Protein AF-A0A958G705-F1 (afdb_monomer_lite)

pLDDT: mean 79.95, std 15.21, range [43.25, 97.56]

Secondary structure (DSSP, 8-state):
-------TT------------SSHHHHHHHHHHHHHHHHHHTTS----PPTT---------SS-EEPPPBS-SS-S-EEEEEEESSSEEEEEEEE-TTS-EEEEEEEEEE-SEEEEEEE---

Sequence (122 aa):
MPPVEIISQGTVRFGFALIAGTSLEELVANARLAQQIWVEFGNEIVVYPVEGFETPAAVLPEAFALAQNYPNPFNPSTTIHYALKERTRATIVIYNLLGQRVRTLVNAVEGPGYREVIWDGR

Structure (mmCIF, N/CA/C/O backbone):
data_AF-A0A958G705-F1
#
_entry.id   AF-A0A958G705-F1
#
loop_
_atom_site.group_PDB
_atom_site.id
_atom_site.type_symbol
_atom_site.label_atom_id
_atom_site.label_alt_id
_atom_site.label_comp_id
_atom_site.label_asym_id
_atom_site.label_entity_id
_atom_site.label_seq_id
_atom_site.pdbx_PDB_ins_code
_atom_site.Cartn_x
_atom_site.Cartn_y
_atom_site.Cartn_z
_atom_site.occupancy
_atom_site.B_iso_or_equiv
_atom_site.auth_seq_id
_atom_site.auth_comp_id
_atom_site.auth_asym_id
_atom_site.auth_atom_id
_atom_site.pdbx_PDB_model_num
ATOM 1 N N . MET A 1 1 ? 6.903 -4.743 33.645 1.00 46.84 1 MET A N 1
ATOM 2 C CA . MET A 1 1 ? 6.912 -5.775 32.587 1.00 46.84 1 MET A CA 1
ATOM 3 C C . MET A 1 1 ? 8.213 -6.548 32.699 1.00 46.84 1 MET A C 1
ATOM 5 O O . MET A 1 1 ? 9.226 -5.900 32.948 1.00 46.84 1 MET A O 1
ATOM 9 N N . PRO A 1 2 ? 8.198 -7.885 32.592 1.00 49.59 2 PRO A N 1
ATOM 10 C CA . PRO A 1 2 ? 9.433 -8.655 32.488 1.00 49.59 2 PRO A CA 1
ATOM 11 C C . PRO A 1 2 ? 10.179 -8.289 31.189 1.00 49.59 2 PRO A C 1
ATOM 13 O O . PRO A 1 2 ? 9.534 -7.849 30.232 1.00 49.59 2 PRO A O 1
ATOM 16 N N . PRO A 1 3 ? 11.516 -8.420 31.149 1.00 58.91 3 PRO A N 1
ATOM 17 C CA . PRO A 1 3 ? 12.293 -8.162 29.942 1.00 58.91 3 PRO A CA 1
ATOM 18 C C . PRO A 1 3 ? 11.856 -9.091 28.802 1.00 58.91 3 PRO A C 1
ATOM 20 O O . PRO A 1 3 ? 11.600 -10.274 29.011 1.00 58.91 3 PRO A O 1
ATOM 23 N N . VAL A 1 4 ? 11.748 -8.529 27.597 1.00 65.25 4 VAL A N 1
ATOM 24 C CA . VAL A 1 4 ? 11.405 -9.276 26.382 1.00 65.25 4 VAL A CA 1
ATOM 25 C C . VAL A 1 4 ? 12.673 -9.948 25.861 1.00 65.25 4 VAL A C 1
ATOM 27 O O . VAL A 1 4 ? 13.607 -9.262 25.450 1.00 65.25 4 VAL A O 1
ATOM 30 N N . GLU A 1 5 ? 12.715 -11.279 25.870 1.00 64.12 5 GLU A N 1
ATOM 31 C CA . GLU A 1 5 ? 13.788 -12.040 25.224 1.00 64.12 5 GLU A CA 1
ATOM 32 C C . GLU A 1 5 ? 13.528 -12.144 23.716 1.00 64.12 5 GLU A C 1
ATOM 34 O O . GLU A 1 5 ? 12.494 -12.652 23.281 1.00 64.12 5 GLU A O 1
ATOM 39 N N . ILE A 1 6 ? 14.478 -11.667 22.906 1.00 64.94 6 ILE A N 1
ATOM 40 C CA . ILE A 1 6 ? 14.453 -11.828 21.448 1.00 64.94 6 ILE A CA 1
ATOM 41 C C . ILE A 1 6 ? 15.451 -12.925 21.081 1.00 64.94 6 ILE A C 1
ATOM 43 O O . ILE A 1 6 ? 16.662 -12.730 21.168 1.00 64.94 6 ILE A O 1
ATOM 47 N N . ILE A 1 7 ? 14.944 -14.087 20.670 1.00 73.50 7 ILE A N 1
ATOM 48 C CA . ILE A 1 7 ? 15.775 -15.177 20.144 1.00 73.50 7 ILE A CA 1
ATOM 49 C C . ILE A 1 7 ? 16.382 -14.791 18.785 1.00 73.50 7 ILE A C 1
ATOM 51 O O . ILE A 1 7 ? 15.794 -14.014 18.031 1.00 73.50 7 ILE A O 1
ATOM 55 N N . SER A 1 8 ? 17.553 -15.340 18.449 1.00 56.62 8 SER A N 1
ATOM 56 C CA . SER A 1 8 ? 18.191 -15.127 17.138 1.00 56.62 8 SER A CA 1
ATOM 57 C C . SER A 1 8 ? 17.222 -15.483 16.002 1.00 56.62 8 SER A C 1
ATOM 59 O O . SER A 1 8 ? 16.614 -16.550 16.037 1.00 56.62 8 SER A O 1
ATOM 61 N N . GLN A 1 9 ? 17.081 -14.588 15.014 1.00 71.69 9 GLN A N 1
ATOM 62 C CA . GLN A 1 9 ? 16.100 -14.650 13.910 1.00 71.69 9 GLN A CA 1
ATOM 63 C C . GLN A 1 9 ? 14.623 -14.415 14.306 1.00 71.69 9 GLN A C 1
ATOM 65 O O . GLN A 1 9 ? 13.731 -14.539 13.467 1.00 71.69 9 GLN A O 1
ATOM 70 N N . GLY A 1 10 ? 14.337 -14.038 15.556 1.00 63.47 10 GLY A N 1
ATOM 71 C CA . GLY A 1 10 ? 13.006 -13.619 15.994 1.00 63.47 10 GLY A CA 1
ATOM 72 C C . GLY A 1 10 ? 12.663 -12.193 15.553 1.00 63.47 10 GLY A C 1
ATOM 73 O O . GLY A 1 10 ? 13.526 -11.321 15.492 1.00 63.47 10 GLY A O 1
ATOM 74 N N . THR A 1 11 ? 11.385 -11.933 15.271 1.00 66.44 11 THR A N 1
ATOM 75 C CA . THR A 1 11 ? 10.865 -10.574 15.045 1.00 66.44 11 THR A CA 1
ATOM 76 C C . THR A 1 11 ? 9.897 -10.218 16.164 1.00 66.44 11 THR A C 1
ATOM 78 O O . THR A 1 11 ? 8.917 -10.929 16.373 1.00 66.44 11 THR A O 1
ATOM 81 N N . VAL A 1 12 ? 10.137 -9.101 16.852 1.00 71.25 12 VAL A N 1
ATOM 82 C CA . VAL A 1 12 ? 9.167 -8.503 17.780 1.00 71.25 12 VAL A CA 1
ATOM 83 C C . VAL A 1 12 ? 8.541 -7.291 17.106 1.00 71.25 12 VAL A C 1
ATOM 85 O O . VAL A 1 12 ? 9.247 -6.465 16.530 1.00 71.25 12 VAL A O 1
ATOM 88 N N . ARG A 1 13 ? 7.211 -7.193 17.159 1.00 65.69 13 ARG A N 1
ATOM 89 C CA . ARG A 1 13 ? 6.461 -6.047 16.638 1.00 65.69 13 ARG A CA 1
ATOM 90 C C . ARG A 1 13 ? 5.925 -5.229 17.799 1.00 65.69 13 ARG A C 1
ATOM 92 O O . ARG A 1 13 ? 5.319 -5.783 18.713 1.00 65.69 13 ARG A O 1
ATOM 99 N N . PHE A 1 14 ? 6.130 -3.922 17.729 1.00 68.62 14 PHE A N 1
ATOM 100 C CA . PHE A 1 14 ? 5.583 -2.968 18.681 1.00 68.62 14 PHE A CA 1
ATOM 101 C C . PHE A 1 14 ? 4.594 -2.067 17.947 1.00 68.62 14 PHE A C 1
ATOM 103 O O . PHE A 1 14 ? 4.917 -1.544 16.882 1.00 68.62 14 PHE A O 1
ATOM 110 N N . GLY A 1 15 ? 3.404 -1.903 18.520 1.00 67.25 15 GLY A N 1
ATOM 111 C CA . GLY A 1 15 ? 2.435 -0.894 18.107 1.00 67.25 15 GLY A CA 1
ATOM 112 C C . GLY A 1 15 ? 2.468 0.271 19.090 1.00 67.25 15 GLY A C 1
ATOM 113 O O . GLY A 1 15 ? 2.550 0.058 20.300 1.00 67.25 15 GLY A O 1
ATOM 114 N N . PHE A 1 16 ? 2.411 1.496 18.580 1.00 71.06 16 PHE A N 1
ATOM 115 C CA . PHE A 1 16 ? 2.210 2.697 19.385 1.00 71.06 16 PHE A CA 1
ATOM 116 C C . PHE A 1 16 ? 0.887 3.341 18.980 1.00 71.06 16 PHE A C 1
ATOM 118 O O . PHE A 1 16 ? 0.578 3.445 17.796 1.00 71.06 16 PHE A O 1
ATOM 125 N N . ALA A 1 17 ? 0.107 3.764 19.970 1.00 73.25 17 ALA A N 1
ATOM 126 C CA . ALA A 1 17 ? -1.144 4.476 19.762 1.00 73.25 17 ALA A CA 1
ATOM 127 C C . ALA A 1 17 ? -1.081 5.820 20.487 1.00 73.25 17 ALA A C 1
ATOM 129 O O . ALA A 1 17 ? -0.707 5.881 21.660 1.00 73.25 17 ALA A O 1
ATOM 130 N N . LEU A 1 18 ? -1.449 6.891 19.786 1.00 77.06 18 LEU A N 1
ATOM 131 C CA . LEU A 1 18 ? -1.742 8.175 20.408 1.00 77.06 18 LEU A CA 1
ATOM 132 C C . LEU A 1 18 ? -3.219 8.171 20.782 1.00 77.06 18 LEU A C 1
ATOM 134 O O . LEU A 1 18 ? -4.079 8.009 19.921 1.00 77.06 18 LEU A O 1
ATOM 138 N N . ILE A 1 19 ? -3.495 8.304 22.074 1.00 81.88 19 ILE A N 1
ATOM 139 C CA . ILE A 1 19 ? -4.845 8.239 22.624 1.00 81.88 19 ILE A CA 1
ATOM 140 C C . ILE A 1 19 ? -5.176 9.609 23.205 1.00 81.88 19 ILE A C 1
ATOM 142 O O . ILE A 1 19 ? -4.395 10.158 23.982 1.00 81.88 19 ILE A O 1
ATOM 146 N N . ALA A 1 20 ? -6.326 10.154 22.825 1.00 80.31 20 ALA A N 1
ATOM 147 C CA . ALA A 1 20 ? -6.862 11.395 23.367 1.00 80.31 20 ALA A CA 1
ATOM 148 C C . ALA A 1 20 ? -8.140 11.108 24.162 1.00 80.31 20 ALA A C 1
ATOM 150 O O . ALA A 1 20 ? -8.780 10.078 23.957 1.00 80.31 20 ALA A O 1
ATOM 151 N N . GLY A 1 21 ? -8.491 12.000 25.082 1.00 83.81 21 GLY A N 1
ATOM 152 C CA . GLY A 1 21 ? -9.720 11.913 25.861 1.00 83.81 21 GLY A CA 1
ATOM 153 C C . GLY A 1 21 ? -9.783 13.000 26.926 1.00 83.81 21 GLY A C 1
ATOM 154 O O . GLY A 1 21 ? -8.756 13.537 27.345 1.00 83.81 21 GLY A O 1
ATOM 155 N N . THR A 1 22 ? -10.993 13.334 27.351 1.00 88.19 22 THR A N 1
ATOM 156 C CA . THR A 1 22 ? -11.282 14.369 28.355 1.00 88.19 22 THR A CA 1
ATOM 157 C C . THR A 1 22 ? -11.542 13.789 29.747 1.00 88.19 22 THR A C 1
ATOM 159 O O . THR A 1 22 ? -11.507 14.515 30.740 1.00 88.19 22 THR A O 1
ATOM 162 N N . SER A 1 23 ? -11.746 12.471 29.840 1.00 88.19 23 SER A N 1
ATOM 163 C CA . SER A 1 23 ? -11.922 11.733 31.093 1.00 88.19 23 SER A CA 1
ATOM 164 C C . SER A 1 23 ? -11.096 10.442 31.123 1.00 88.19 23 SER A C 1
ATOM 166 O O . SER A 1 23 ? -10.684 9.916 30.089 1.00 88.19 23 SER A O 1
ATOM 168 N N . LEU A 1 24 ? -10.861 9.901 32.322 1.00 85.94 24 LEU A N 1
ATOM 169 C CA . LEU A 1 24 ? -10.153 8.625 32.485 1.00 85.94 24 LEU A CA 1
ATOM 170 C C . LEU A 1 24 ? -10.901 7.464 31.816 1.00 85.94 24 LEU A C 1
ATOM 172 O O . LEU A 1 24 ? -10.275 6.592 31.222 1.00 85.94 24 LEU A O 1
ATOM 176 N N . GLU A 1 25 ? -12.229 7.454 31.914 1.00 88.25 25 GLU A N 1
ATOM 177 C CA . GLU A 1 25 ? -13.075 6.431 31.298 1.00 88.25 25 GLU A CA 1
ATOM 178 C C . GLU A 1 25 ? -12.916 6.425 29.774 1.00 88.25 25 GLU A C 1
ATOM 180 O O . GLU A 1 25 ? -12.682 5.374 29.177 1.00 88.25 25 GLU A O 1
ATOM 185 N N . GLU A 1 26 ? -12.928 7.611 29.168 1.00 82.00 26 GLU A N 1
ATOM 186 C CA . GLU A 1 26 ? -12.722 7.811 27.734 1.00 82.00 26 GLU A CA 1
ATOM 187 C C . GLU A 1 26 ? -11.313 7.386 27.295 1.00 82.00 26 GLU A C 1
ATOM 189 O O . GLU A 1 26 ? -11.159 6.636 26.332 1.00 82.00 26 GLU A O 1
ATOM 194 N N . LEU A 1 27 ? -10.274 7.773 28.045 1.00 86.50 27 LEU A N 1
ATOM 195 C CA . LEU A 1 27 ? -8.898 7.349 27.768 1.00 86.50 27 LEU A CA 1
ATOM 196 C C . LEU A 1 27 ? -8.748 5.821 27.821 1.00 86.50 27 LEU A C 1
ATOM 198 O O . LEU A 1 27 ? -8.070 5.236 26.977 1.00 86.50 27 LEU A O 1
ATOM 202 N N . VAL A 1 28 ? -9.393 5.159 28.786 1.00 87.94 28 VAL A N 1
ATOM 203 C CA . VAL A 1 28 ? -9.370 3.693 28.909 1.00 87.94 28 VAL A CA 1
ATOM 204 C C . VAL A 1 28 ? -10.139 3.024 27.767 1.00 87.94 28 VAL A C 1
ATOM 206 O O . VAL A 1 28 ? -9.675 2.010 27.241 1.00 87.94 28 VAL A O 1
ATOM 209 N N . ALA A 1 29 ? -11.286 3.571 27.361 1.00 82.81 29 ALA A N 1
ATOM 210 C CA . ALA A 1 29 ? -12.052 3.068 26.223 1.00 82.81 29 ALA A CA 1
ATOM 211 C C . ALA A 1 29 ? -11.249 3.181 24.917 1.00 82.81 29 ALA A C 1
ATOM 213 O O . ALA A 1 29 ? -11.084 2.186 24.207 1.00 82.81 29 ALA A O 1
ATOM 214 N N . ASN A 1 30 ? -10.649 4.346 24.663 1.00 82.81 30 ASN A N 1
ATOM 215 C CA . ASN A 1 30 ? -9.835 4.597 23.476 1.00 82.81 30 ASN A CA 1
ATOM 216 C C . ASN A 1 30 ? -8.560 3.734 23.458 1.00 82.81 30 ASN A C 1
ATOM 218 O O . ASN A 1 30 ? -8.160 3.244 22.403 1.00 82.81 30 ASN A O 1
ATOM 222 N N . ALA A 1 31 ? -7.960 3.456 24.622 1.00 85.06 31 ALA A N 1
ATOM 223 C CA . ALA A 1 31 ? -6.835 2.525 24.733 1.00 85.06 31 ALA A CA 1
ATOM 224 C C . ALA A 1 31 ? -7.210 1.080 24.365 1.00 85.06 31 ALA A C 1
ATOM 226 O O . ALA A 1 31 ? -6.459 0.402 23.662 1.00 85.06 31 ALA A O 1
ATOM 227 N N . ARG A 1 32 ? -8.375 0.598 24.820 1.00 85.38 32 ARG A N 1
ATOM 228 C CA . ARG A 1 32 ? -8.877 -0.745 24.475 1.00 85.38 32 ARG A CA 1
ATOM 229 C C . ARG A 1 32 ? -9.205 -0.854 22.994 1.00 85.38 32 ARG A C 1
ATOM 231 O O . ARG A 1 32 ? -8.872 -1.863 22.377 1.00 85.38 32 ARG A O 1
ATOM 238 N N . LEU A 1 33 ? -9.812 0.188 22.434 1.00 80.81 33 LEU A N 1
ATOM 239 C CA . LEU A 1 33 ? -10.089 0.267 21.008 1.00 80.81 33 LEU A CA 1
ATOM 240 C C . LEU A 1 33 ? -8.779 0.188 20.211 1.00 80.81 33 LEU A C 1
ATOM 242 O O . LEU A 1 33 ? -8.635 -0.701 19.380 1.00 80.81 33 LEU A O 1
ATOM 246 N N . ALA A 1 34 ? -7.773 1.009 20.537 1.00 80.44 34 ALA A N 1
ATOM 247 C CA . ALA A 1 34 ? -6.448 0.958 19.905 1.00 80.44 34 ALA A CA 1
ATOM 248 C C . ALA A 1 34 ? -5.803 -0.441 19.956 1.00 80.44 34 ALA A C 1
ATOM 250 O O . ALA A 1 34 ? -5.192 -0.887 18.984 1.00 80.44 34 ALA A O 1
ATOM 251 N N . GLN A 1 35 ? -5.973 -1.166 21.065 1.00 81.50 35 GLN A N 1
ATOM 252 C CA . GLN A 1 35 ? -5.503 -2.545 21.182 1.00 81.50 35 GLN A CA 1
ATOM 253 C C . GLN A 1 35 ? -6.243 -3.500 20.233 1.00 81.50 35 GLN A C 1
ATOM 255 O O . GLN A 1 35 ? -5.599 -4.325 19.587 1.00 81.50 35 GLN A O 1
ATOM 260 N N . GLN A 1 36 ? -7.572 -3.402 20.140 1.00 76.94 36 GLN A N 1
ATOM 261 C CA . GLN A 1 36 ? -8.374 -4.223 19.224 1.00 76.94 36 GLN A CA 1
ATOM 262 C C . GLN A 1 36 ? -7.982 -3.973 17.766 1.00 76.94 36 GLN A C 1
ATOM 264 O O . GLN A 1 36 ? -7.791 -4.917 17.007 1.00 76.94 36 GLN A O 1
ATOM 269 N N . ILE A 1 37 ? -7.761 -2.711 17.412 1.00 73.00 37 ILE A N 1
ATOM 270 C CA . ILE A 1 37 ? -7.340 -2.279 16.077 1.00 73.00 37 ILE A CA 1
ATOM 271 C C . ILE A 1 37 ? -5.995 -2.881 15.702 1.00 73.00 37 ILE A C 1
ATOM 273 O O . ILE A 1 37 ? -5.838 -3.409 14.608 1.00 73.00 37 ILE A O 1
ATOM 277 N N . TRP A 1 38 ? -5.023 -2.837 16.612 1.00 72.12 38 TRP A N 1
ATOM 278 C CA . TRP A 1 38 ? -3.729 -3.471 16.386 1.00 72.12 38 TRP A CA 1
ATOM 279 C C . TRP A 1 38 ? -3.868 -4.980 16.154 1.00 72.12 38 TRP A C 1
ATOM 281 O O . TRP A 1 38 ? -3.206 -5.536 15.280 1.00 72.12 38 TRP A O 1
ATOM 291 N N . VAL A 1 39 ? -4.736 -5.647 16.920 1.00 73.12 39 VAL A N 1
ATOM 292 C CA . VAL A 1 39 ? -5.003 -7.083 16.752 1.00 73.12 39 VAL A CA 1
ATOM 293 C C . VAL A 1 39 ? -5.662 -7.380 15.400 1.00 73.12 39 VAL A C 1
ATOM 295 O O . VAL A 1 39 ? -5.348 -8.404 14.797 1.00 73.12 39 VAL A O 1
ATOM 298 N N . GLU A 1 40 ? -6.543 -6.505 14.916 1.00 67.75 40 GLU A N 1
ATOM 299 C CA . GLU A 1 40 ? -7.320 -6.719 13.690 1.00 67.75 40 GLU A CA 1
ATOM 300 C C . GLU A 1 40 ? -6.579 -6.294 12.408 1.00 67.75 40 GLU A C 1
ATOM 302 O O . GLU A 1 40 ? -6.585 -7.031 11.422 1.00 67.75 40 GLU A O 1
ATOM 307 N N . PHE A 1 41 ? -5.899 -5.145 12.422 1.00 65.19 41 PHE A N 1
ATOM 308 C CA . PHE A 1 41 ? -5.307 -4.509 11.235 1.00 65.19 41 PHE A CA 1
ATOM 309 C C . PHE A 1 41 ? -3.770 -4.484 11.242 1.00 65.19 41 PHE A C 1
ATOM 311 O O . PHE A 1 41 ? -3.141 -4.258 10.206 1.00 65.19 41 PHE A O 1
ATOM 318 N N . GLY A 1 42 ? -3.132 -4.760 12.384 1.00 68.50 42 GLY A N 1
ATOM 319 C CA . GLY A 1 42 ? -1.679 -4.878 12.504 1.00 68.50 42 GLY A CA 1
ATOM 320 C C . GLY A 1 42 ? -0.914 -3.646 12.011 1.00 68.50 42 GLY A C 1
ATOM 321 O O . GLY A 1 42 ? -0.854 -2.627 12.687 1.00 68.50 42 GLY A O 1
ATOM 322 N N . ASN A 1 43 ? -0.282 -3.769 10.840 1.00 60.53 43 ASN A N 1
ATOM 323 C CA . ASN A 1 43 ? 0.632 -2.767 10.281 1.00 60.53 43 ASN A CA 1
ATOM 324 C C . ASN A 1 43 ? -0.075 -1.618 9.525 1.00 60.53 43 ASN A C 1
ATOM 326 O O . ASN A 1 43 ? 0.606 -0.803 8.904 1.00 60.53 43 ASN A O 1
ATOM 330 N N . GLU A 1 44 ? -1.406 -1.565 9.509 1.00 60.22 44 GLU A N 1
ATOM 33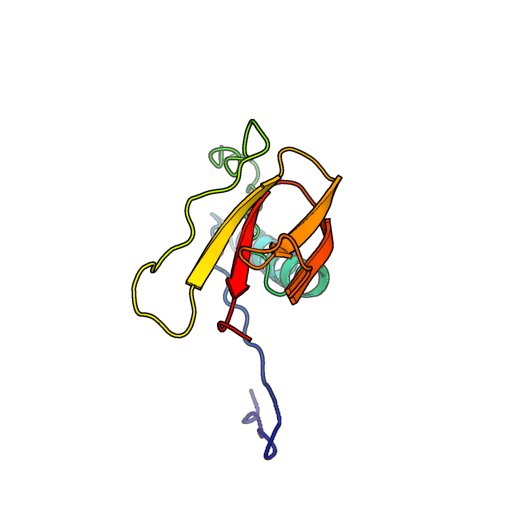1 C CA . GLU A 1 44 ? -2.155 -0.496 8.840 1.00 60.22 44 GLU A CA 1
ATOM 332 C C . GLU A 1 44 ? -2.283 0.727 9.767 1.00 60.22 44 GLU A C 1
ATOM 334 O O . GLU A 1 44 ? -2.579 0.591 10.955 1.00 60.22 44 GLU A O 1
ATOM 339 N N . ILE A 1 45 ? -2.046 1.937 9.246 1.00 59.12 45 ILE A N 1
ATOM 340 C CA . ILE A 1 45 ? -2.372 3.165 9.984 1.00 59.12 45 ILE A CA 1
ATOM 341 C C . ILE A 1 45 ? -3.891 3.283 9.988 1.00 59.12 45 ILE A C 1
ATOM 343 O O . ILE A 1 45 ? -4.492 3.519 8.940 1.00 59.12 45 ILE A O 1
ATOM 347 N N . VAL A 1 46 ? -4.506 3.148 11.161 1.00 58.19 46 VAL A N 1
ATOM 348 C CA . VAL A 1 46 ? -5.956 3.275 11.301 1.00 58.19 46 VAL A CA 1
ATOM 349 C C . VAL A 1 46 ? -6.296 4.422 12.245 1.00 58.19 46 VAL A C 1
ATOM 351 O O . VAL A 1 46 ? -5.834 4.471 13.385 1.00 58.19 46 VAL A O 1
ATOM 354 N N . VAL A 1 47 ? -7.100 5.365 11.755 1.00 61.81 47 VAL A N 1
ATOM 355 C CA . VAL A 1 47 ? -7.601 6.512 12.521 1.00 61.81 47 VAL A CA 1
ATOM 356 C C . VAL A 1 47 ? -9.046 6.223 12.899 1.00 61.81 47 VAL A C 1
ATOM 358 O O . VAL A 1 47 ? -9.882 6.037 12.017 1.00 61.81 47 VAL A O 1
ATOM 361 N N . TYR A 1 48 ? -9.340 6.197 14.197 1.00 61.19 48 TYR A N 1
ATOM 362 C CA . TYR A 1 48 ? -10.702 6.023 14.698 1.00 61.19 48 TYR A CA 1
ATOM 363 C C . TYR A 1 48 ? -11.226 7.352 15.240 1.00 61.19 48 TYR A C 1
ATOM 365 O O . TYR A 1 48 ? -10.550 7.960 16.075 1.00 61.19 48 TYR A O 1
ATOM 373 N N . PRO A 1 49 ? -12.398 7.819 14.775 1.00 57.09 49 PRO A N 1
ATOM 374 C CA . PRO A 1 49 ? -13.012 9.022 15.312 1.00 57.09 49 PRO A CA 1
ATOM 375 C C . PRO A 1 49 ? -13.387 8.818 16.781 1.00 57.09 49 PRO A C 1
ATOM 377 O O . PRO A 1 49 ? -13.981 7.801 17.135 1.00 57.09 49 PRO A O 1
ATOM 380 N N . VAL A 1 50 ? -13.084 9.810 17.616 1.00 58.19 50 VAL A N 1
ATOM 381 C CA . VAL A 1 50 ? -13.669 9.936 18.957 1.00 58.19 50 VAL A CA 1
ATOM 382 C C . VAL A 1 50 ? -15.024 10.631 18.801 1.00 58.19 50 VAL A C 1
ATOM 384 O O . VAL A 1 50 ? -15.122 11.612 18.060 1.00 58.19 50 VAL A O 1
ATOM 387 N N . GLU A 1 51 ? -16.074 10.138 19.463 1.00 57.03 51 GLU A N 1
ATOM 388 C CA . GLU A 1 51 ? -17.397 10.778 19.423 1.00 57.03 51 GLU A CA 1
ATOM 389 C C . GLU A 1 51 ? -17.301 12.262 19.824 1.00 57.03 51 GLU A C 1
ATOM 391 O O . GLU A 1 51 ? -16.723 12.608 20.852 1.00 57.03 51 GLU A O 1
ATOM 396 N N . GLY A 1 52 ? -17.853 13.157 18.998 1.00 50.25 52 GLY A N 1
ATOM 397 C CA . GLY A 1 52 ? -17.850 14.605 19.252 1.00 50.25 52 GLY A CA 1
ATOM 398 C C . GLY A 1 52 ? -16.631 15.375 18.728 1.00 50.25 52 GLY A C 1
ATOM 399 O O . GLY A 1 52 ? -16.638 16.603 18.781 1.00 50.25 52 GLY A O 1
ATOM 400 N N . PHE A 1 53 ? -15.630 14.697 18.160 1.00 48.66 53 PHE A N 1
ATOM 401 C CA . PHE A 1 53 ? -14.584 15.327 17.354 1.00 48.66 53 PHE A CA 1
ATOM 402 C C . PHE A 1 53 ? -14.783 14.955 15.884 1.00 48.66 53 PHE A C 1
ATOM 404 O O . PHE A 1 53 ? -14.693 13.785 15.514 1.00 48.66 53 PHE A O 1
ATOM 411 N N . GLU A 1 54 ? -15.005 15.952 15.021 1.00 45.09 54 GLU A N 1
ATOM 412 C CA . GLU A 1 54 ? -14.824 15.771 13.581 1.00 45.09 54 GLU A CA 1
ATOM 413 C C . GLU A 1 54 ? -13.330 15.531 13.328 1.00 45.09 54 GLU A C 1
ATOM 415 O O . GLU A 1 54 ? -12.552 16.454 13.088 1.00 45.09 54 GLU A O 1
ATOM 420 N N . THR A 1 55 ? -12.888 14.275 13.405 1.00 45.53 55 THR A N 1
ATOM 421 C CA . THR A 1 55 ? -11.691 13.882 12.664 1.00 45.53 55 THR A CA 1
ATOM 422 C C . THR A 1 55 ? -11.958 14.269 11.215 1.00 45.53 55 THR A C 1
ATOM 424 O O . THR A 1 55 ? -13.019 13.875 10.713 1.00 45.53 55 THR A O 1
ATOM 427 N N . PRO A 1 56 ? -11.056 14.996 10.525 1.00 43.25 56 PRO A N 1
ATOM 428 C CA . PRO A 1 56 ? -11.153 15.078 9.077 1.00 43.25 56 PRO A CA 1
ATOM 429 C C . PRO A 1 56 ? -11.240 13.629 8.630 1.00 43.25 56 PRO A C 1
ATOM 431 O O . PRO A 1 56 ? -10.336 12.860 8.974 1.00 43.25 56 PRO A O 1
ATOM 434 N N . ALA A 1 57 ? -12.373 13.240 8.030 1.00 48.47 57 ALA A N 1
ATOM 435 C CA . ALA A 1 57 ? -12.613 11.873 7.588 1.00 48.47 57 ALA A CA 1
ATOM 436 C C . ALA A 1 57 ? -11.303 11.397 6.982 1.00 48.47 57 ALA A C 1
ATOM 438 O O . ALA A 1 57 ? -10.801 12.108 6.108 1.00 48.47 57 ALA A O 1
ATOM 439 N N . ALA A 1 58 ? -10.694 10.335 7.541 1.00 55.66 58 ALA A N 1
ATOM 440 C CA . ALA A 1 58 ? -9.409 9.826 7.070 1.00 55.66 58 ALA A CA 1
ATOM 441 C C . ALA A 1 58 ? -9.479 9.881 5.551 1.00 55.66 58 ALA A C 1
ATOM 443 O O . ALA A 1 58 ? -10.387 9.252 5.014 1.00 55.66 58 ALA A O 1
ATOM 444 N N . VAL A 1 59 ? -8.706 10.781 4.921 1.00 67.69 59 VAL A N 1
ATOM 445 C CA . VAL A 1 59 ? -9.033 11.260 3.571 1.00 67.69 59 VAL A CA 1
ATOM 446 C C . VAL A 1 59 ? -8.923 10.051 2.668 1.00 67.69 59 VAL A C 1
ATOM 448 O O . VAL A 1 59 ? -7.827 9.638 2.304 1.00 67.69 59 VAL A O 1
ATOM 451 N N . LEU A 1 60 ? -10.051 9.395 2.416 1.00 84.44 60 LEU A N 1
ATOM 452 C CA . LEU A 1 60 ? -10.075 8.222 1.580 1.00 84.44 60 LEU A CA 1
ATOM 453 C C . LEU A 1 60 ? -9.879 8.740 0.165 1.00 84.44 60 LEU A C 1
ATOM 455 O O . LEU A 1 60 ? -10.450 9.772 -0.201 1.00 84.44 60 LEU A O 1
ATOM 459 N N . PRO A 1 61 ? -9.062 8.061 -0.641 1.00 84.94 61 PRO A N 1
ATOM 460 C CA . PRO A 1 61 ? -8.864 8.497 -2.004 1.00 84.94 61 PRO A CA 1
ATOM 461 C C . PRO A 1 61 ? -10.196 8.475 -2.757 1.00 84.94 61 PRO A C 1
ATOM 463 O O . PRO A 1 61 ? -10.908 7.473 -2.782 1.00 84.94 61 PRO A O 1
ATOM 466 N N . GLU A 1 62 ? -10.526 9.585 -3.412 1.00 91.06 62 GLU A N 1
ATOM 467 C CA . GLU A 1 62 ? -11.778 9.721 -4.168 1.00 91.06 62 GLU A CA 1
ATOM 468 C C . GLU A 1 62 ? -11.772 8.915 -5.481 1.00 91.06 62 GLU A C 1
ATOM 470 O O . GLU A 1 62 ? -12.822 8.691 -6.099 1.00 91.06 62 GLU A O 1
ATOM 475 N N . ALA A 1 63 ? -10.587 8.459 -5.902 1.00 93.19 63 ALA A N 1
ATOM 476 C CA . ALA A 1 63 ? -10.338 7.726 -7.133 1.00 93.19 63 ALA A CA 1
ATOM 477 C C . ALA A 1 63 ? -9.201 6.706 -6.975 1.00 93.19 63 ALA A C 1
ATOM 479 O O . ALA A 1 63 ? -8.332 6.834 -6.111 1.00 93.19 63 ALA A O 1
ATOM 480 N N . PHE A 1 64 ? -9.187 5.707 -7.859 1.00 94.69 64 PHE A N 1
ATOM 481 C CA . PHE A 1 64 ? -8.031 4.831 -8.021 1.00 94.69 64 PHE A CA 1
ATOM 482 C C . PHE A 1 64 ? -6.867 5.616 -8.625 1.00 94.69 64 PHE A C 1
ATOM 484 O O . PHE A 1 64 ? -7.046 6.310 -9.626 1.00 94.69 64 PHE A O 1
ATOM 491 N N . ALA A 1 65 ? -5.677 5.485 -8.047 1.00 94.81 65 ALA A N 1
ATOM 492 C CA . ALA A 1 65 ? -4.484 6.149 -8.559 1.00 94.81 65 ALA A CA 1
ATOM 493 C C . ALA A 1 65 ? -3.237 5.286 -8.363 1.00 94.81 65 ALA A C 1
ATOM 495 O O . ALA A 1 65 ? -3.142 4.516 -7.410 1.00 94.81 65 ALA A O 1
ATOM 496 N N . LEU A 1 66 ? -2.269 5.457 -9.258 1.00 95.25 66 LEU A N 1
ATOM 497 C CA . LEU A 1 66 ? -0.918 4.923 -9.143 1.00 95.25 66 LEU A CA 1
ATOM 498 C C . LEU A 1 66 ? 0.037 6.111 -9.232 1.00 95.25 66 LEU A C 1
ATOM 500 O O . LEU A 1 66 ? 0.036 6.832 -10.230 1.00 95.25 66 LEU A O 1
ATOM 504 N N . ALA A 1 67 ? 0.810 6.345 -8.179 1.00 92.69 67 ALA A N 1
ATOM 505 C CA . ALA A 1 67 ? 1.809 7.399 -8.170 1.00 92.69 67 ALA A CA 1
ATOM 506 C C . ALA A 1 67 ? 3.051 6.973 -8.961 1.00 92.69 67 ALA A C 1
ATOM 508 O O . ALA A 1 67 ? 3.302 5.785 -9.180 1.00 92.69 67 ALA A O 1
ATOM 509 N N . GLN A 1 68 ? 3.862 7.956 -9.353 1.00 90.12 68 GLN A N 1
ATOM 510 C CA . GLN A 1 68 ? 5.211 7.680 -9.839 1.00 90.12 68 GLN A CA 1
ATOM 511 C C . GLN A 1 68 ? 6.005 6.933 -8.767 1.00 90.12 68 GLN A C 1
ATOM 513 O O . GLN A 1 68 ? 5.936 7.270 -7.584 1.00 90.12 68 GLN A O 1
ATOM 518 N N . ASN A 1 69 ? 6.756 5.920 -9.190 1.00 89.00 69 ASN A N 1
ATOM 519 C CA . ASN A 1 69 ? 7.609 5.182 -8.279 1.00 89.00 69 ASN A CA 1
ATOM 520 C C . ASN A 1 69 ? 8.786 6.065 -7.841 1.00 89.00 69 ASN A C 1
ATOM 522 O O . ASN A 1 69 ? 9.431 6.710 -8.670 1.00 89.00 69 ASN A O 1
ATOM 526 N N . TYR A 1 70 ? 9.066 6.101 -6.541 1.00 87.44 70 TYR A N 1
ATOM 527 C CA . TYR A 1 70 ? 10.132 6.918 -5.973 1.00 87.44 70 TYR A CA 1
ATOM 528 C C . TYR A 1 70 ? 10.905 6.134 -4.906 1.00 87.44 70 TYR A C 1
ATOM 530 O O . TYR A 1 70 ? 10.289 5.472 -4.074 1.00 87.44 70 TYR A O 1
ATOM 538 N N . PRO A 1 71 ? 12.245 6.216 -4.882 1.00 87.75 71 PRO A N 1
ATOM 539 C CA . PRO A 1 71 ? 13.109 6.928 -5.827 1.00 87.75 71 PRO A CA 1
ATOM 540 C C . PRO A 1 71 ? 13.273 6.202 -7.174 1.00 87.75 71 PRO A C 1
ATOM 542 O O . PRO A 1 71 ? 13.320 4.976 -7.237 1.00 87.75 71 PRO A O 1
ATOM 545 N N . ASN A 1 72 ? 13.381 6.979 -8.253 1.00 72.94 72 ASN A N 1
ATOM 546 C CA . ASN A 1 72 ? 13.761 6.570 -9.610 1.00 72.94 72 ASN A CA 1
ATOM 547 C C . ASN A 1 72 ? 14.389 7.808 -10.288 1.00 72.94 72 ASN A C 1
ATOM 549 O O . ASN A 1 72 ? 13.694 8.827 -10.300 1.00 72.94 72 ASN A O 1
ATOM 553 N N . PRO A 1 73 ? 15.642 7.813 -10.807 1.00 68.00 73 PRO A N 1
ATOM 554 C CA . PRO A 1 73 ? 16.559 6.699 -11.131 1.00 68.00 73 PRO A CA 1
ATOM 555 C C . PRO A 1 73 ? 17.718 6.450 -10.122 1.00 68.00 73 PRO A C 1
ATOM 557 O O . PRO A 1 73 ? 18.046 7.316 -9.319 1.00 68.00 73 PRO A O 1
ATOM 560 N N . PHE A 1 74 ? 18.374 5.276 -10.225 1.00 59.56 74 PHE A N 1
ATOM 561 C CA . PHE A 1 74 ? 19.589 4.800 -9.504 1.00 59.56 74 PHE A CA 1
ATOM 562 C C . PHE A 1 74 ? 19.484 4.392 -8.015 1.00 59.56 74 PHE A C 1
ATOM 564 O O . PHE A 1 74 ? 20.472 4.458 -7.287 1.00 59.56 74 PHE A O 1
ATOM 571 N N . ASN A 1 75 ? 18.344 3.856 -7.565 1.00 63.78 75 ASN A N 1
ATOM 572 C CA . ASN A 1 75 ? 18.271 3.139 -6.282 1.00 63.78 75 ASN A CA 1
ATOM 573 C C . ASN A 1 75 ? 17.913 1.655 -6.480 1.00 63.78 75 ASN A C 1
ATOM 575 O O . ASN A 1 75 ? 17.093 1.344 -7.344 1.00 63.78 75 ASN A O 1
ATOM 579 N N . PRO A 1 76 ? 18.495 0.729 -5.689 1.00 77.12 76 PRO A N 1
ATOM 580 C CA . PRO A 1 76 ? 18.195 -0.701 -5.777 1.00 77.12 76 PRO A CA 1
ATOM 581 C C . PRO A 1 76 ? 16.788 -1.041 -5.278 1.00 77.12 76 PRO A C 1
ATOM 583 O O . PRO A 1 76 ? 16.346 -2.167 -5.450 1.00 77.12 76 PRO A O 1
ATOM 586 N N . SER A 1 77 ? 16.084 -0.090 -4.659 1.00 88.56 77 SER A N 1
ATOM 587 C CA . SER A 1 77 ? 14.677 -0.240 -4.313 1.00 88.56 77 SER A CA 1
ATOM 588 C C . SER A 1 77 ? 13.899 1.036 -4.609 1.00 88.56 77 SER A C 1
ATOM 590 O O . SER A 1 77 ? 14.438 2.138 -4.500 1.00 88.56 77 SER A O 1
ATOM 592 N N . THR A 1 78 ? 12.641 0.879 -5.000 1.00 91.19 78 THR A N 1
ATOM 593 C CA . THR A 1 78 ? 11.710 1.970 -5.280 1.00 91.19 78 THR A CA 1
ATOM 594 C C . THR A 1 78 ? 10.370 1.665 -4.623 1.00 91.19 78 THR A C 1
ATOM 596 O O . THR A 1 78 ? 9.942 0.508 -4.580 1.00 91.19 78 THR A O 1
ATOM 599 N N . THR A 1 79 ? 9.708 2.692 -4.107 1.00 93.06 79 THR A N 1
ATOM 600 C CA . THR A 1 79 ? 8.376 2.584 -3.519 1.00 93.06 79 THR A CA 1
ATOM 601 C C . THR A 1 79 ? 7.337 2.966 -4.560 1.00 93.06 79 THR A C 1
ATOM 603 O O . THR A 1 79 ? 7.441 3.994 -5.229 1.00 93.06 79 THR A O 1
ATOM 606 N N . ILE A 1 80 ? 6.327 2.116 -4.709 1.00 94.06 80 ILE A N 1
ATOM 607 C CA . ILE A 1 80 ? 5.182 2.323 -5.587 1.00 94.06 80 ILE A CA 1
ATOM 608 C C . ILE A 1 80 ? 3.987 2.635 -4.693 1.00 94.06 80 ILE A C 1
ATOM 610 O O . ILE A 1 80 ? 3.471 1.741 -4.020 1.00 94.06 80 ILE A O 1
ATOM 614 N N . HIS A 1 81 ? 3.547 3.892 -4.689 1.00 94.56 81 HIS A N 1
ATOM 615 C CA . HIS A 1 81 ? 2.343 4.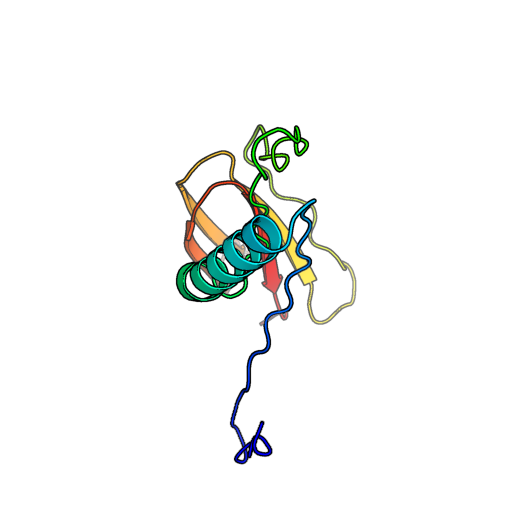298 -3.968 1.00 94.56 81 HIS A CA 1
ATOM 616 C C . HIS A 1 81 ? 1.112 4.154 -4.861 1.00 94.56 81 HIS A C 1
ATOM 618 O O . HIS A 1 81 ? 1.141 4.502 -6.043 1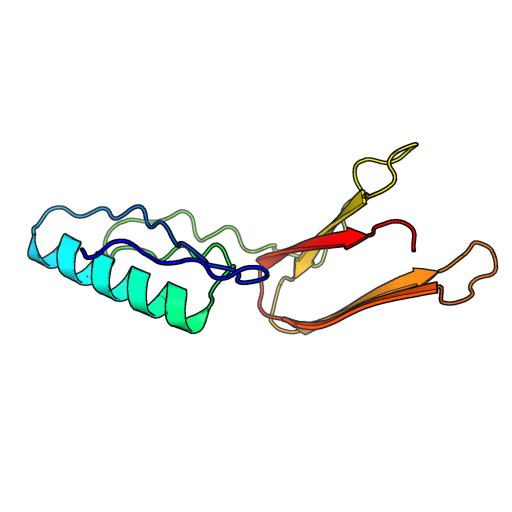.00 94.56 81 HIS A O 1
ATOM 624 N N . TYR A 1 82 ? 0.017 3.663 -4.297 1.00 94.69 82 TYR A N 1
ATOM 625 C CA . TYR A 1 82 ? -1.254 3.508 -4.993 1.00 94.69 82 TYR A CA 1
ATOM 626 C C . TYR A 1 82 ? -2.422 3.796 -4.055 1.00 94.69 82 TYR A C 1
ATOM 628 O O . TYR A 1 82 ? -2.302 3.731 -2.834 1.00 94.69 82 TYR A O 1
ATOM 636 N N . ALA A 1 83 ? -3.553 4.158 -4.640 1.00 94.31 83 ALA A N 1
ATOM 637 C CA . ALA A 1 83 ? -4.747 4.560 -3.926 1.00 94.31 83 ALA A CA 1
ATOM 638 C C . ALA A 1 83 ? -5.925 3.686 -4.356 1.00 94.31 83 ALA A C 1
ATOM 640 O O . ALA A 1 83 ? -6.169 3.512 -5.553 1.00 94.31 83 ALA A O 1
ATOM 641 N N . LEU A 1 84 ? -6.655 3.146 -3.380 1.00 94.38 84 LEU A N 1
ATOM 642 C CA . LEU A 1 84 ? -7.860 2.351 -3.593 1.00 94.38 84 LEU A CA 1
ATOM 643 C C . LEU A 1 84 ? -9.066 3.109 -3.056 1.00 94.38 84 LEU A C 1
ATOM 645 O O . LEU A 1 84 ? -9.164 3.335 -1.853 1.00 94.38 84 LEU A O 1
ATOM 649 N N . LYS A 1 85 ? -9.995 3.481 -3.939 1.00 91.62 85 LYS A N 1
ATOM 650 C CA . LYS A 1 85 ? -11.227 4.182 -3.550 1.00 91.62 85 LYS A CA 1
ATOM 651 C C . LYS A 1 85 ? -12.155 3.316 -2.695 1.00 91.62 85 LYS A C 1
ATOM 653 O O . LYS A 1 85 ? -12.845 3.808 -1.810 1.00 91.62 85 LYS A O 1
ATOM 658 N N . GLU A 1 86 ? -12.195 2.024 -2.986 1.00 89.62 86 GLU A N 1
ATOM 659 C CA . GLU A 1 86 ? -13.107 1.054 -2.385 1.00 89.62 86 GLU A CA 1
ATOM 660 C C . GLU A 1 86 ? -12.433 -0.314 -2.275 1.00 89.62 86 GLU A C 1
ATOM 662 O O . GLU A 1 86 ? -11.355 -0.538 -2.835 1.00 89.62 86 GLU A O 1
ATOM 667 N N . ARG A 1 87 ? -13.076 -1.240 -1.551 1.00 92.44 87 ARG A N 1
ATOM 668 C CA . ARG A 1 87 ? -12.566 -2.602 -1.392 1.00 92.44 87 ARG A CA 1
ATOM 669 C C . ARG A 1 87 ? -12.549 -3.312 -2.745 1.00 92.44 87 ARG A C 1
ATOM 671 O O . ARG A 1 87 ? -13.602 -3.633 -3.287 1.00 92.44 87 ARG A O 1
ATOM 678 N N . THR A 1 88 ? -11.361 -3.602 -3.262 1.00 93.12 88 THR A N 1
ATOM 679 C CA . THR A 1 88 ? -11.187 -4.207 -4.587 1.00 93.12 88 THR A CA 1
ATOM 680 C C . THR A 1 88 ? -9.990 -5.150 -4.626 1.00 93.12 88 THR A C 1
ATOM 682 O O . THR A 1 88 ? -9.168 -5.175 -3.709 1.00 93.12 88 THR A O 1
ATOM 685 N N . ARG A 1 89 ? -9.880 -5.950 -5.691 1.00 96.81 89 ARG A N 1
ATOM 686 C CA . ARG A 1 89 ? -8.676 -6.742 -5.959 1.00 96.81 89 ARG A CA 1
ATOM 687 C C . ARG A 1 89 ? -7.621 -5.856 -6.619 1.00 9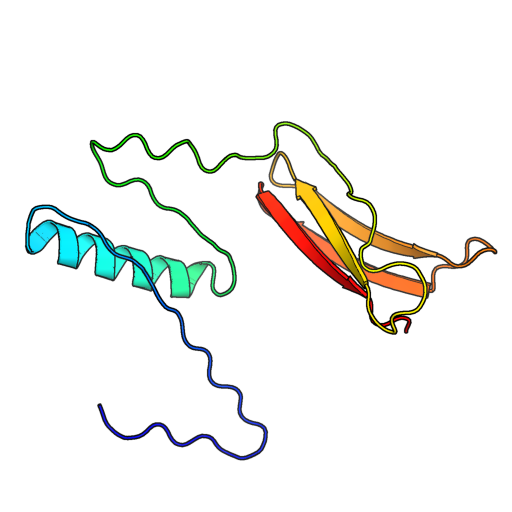6.81 89 ARG A C 1
ATOM 689 O O . ARG A 1 89 ? -7.758 -5.507 -7.787 1.00 96.81 89 ARG A O 1
ATOM 696 N N . ALA A 1 90 ? -6.551 -5.552 -5.895 1.00 95.88 90 ALA A N 1
ATOM 697 C CA . ALA A 1 90 ? -5.389 -4.855 -6.427 1.00 95.88 90 ALA A CA 1
ATOM 698 C C . ALA A 1 90 ? -4.399 -5.858 -7.036 1.00 95.88 90 ALA A C 1
ATOM 700 O O . ALA A 1 90 ? -4.151 -6.933 -6.483 1.00 95.88 90 ALA A O 1
ATOM 701 N N . THR A 1 91 ? -3.838 -5.533 -8.203 1.00 97.56 91 THR A N 1
ATOM 702 C CA . THR A 1 91 ? -2.790 -6.335 -8.847 1.00 97.56 91 THR A CA 1
ATOM 703 C C . THR A 1 91 ? -1.699 -5.426 -9.396 1.00 97.56 91 THR A C 1
ATOM 705 O O . THR A 1 91 ? -1.945 -4.646 -10.311 1.00 97.56 91 THR A O 1
ATOM 708 N N . ILE A 1 92 ? -0.491 -5.537 -8.841 1.00 96.12 92 ILE A N 1
ATOM 709 C CA . ILE A 1 92 ? 0.686 -4.771 -9.268 1.00 96.12 92 ILE A CA 1
ATOM 710 C C . ILE A 1 92 ? 1.701 -5.754 -9.835 1.00 96.12 92 ILE A C 1
ATOM 712 O O . ILE A 1 92 ? 2.162 -6.659 -9.135 1.00 96.12 92 ILE A O 1
ATOM 716 N N . VAL A 1 93 ? 2.031 -5.584 -11.114 1.00 96.69 93 VAL A N 1
ATOM 717 C CA . VAL A 1 93 ? 2.909 -6.479 -11.871 1.00 96.69 93 VAL A CA 1
ATOM 718 C C . VAL A 1 93 ? 4.000 -5.664 -12.549 1.00 96.69 93 VAL A C 1
ATOM 720 O O . VAL A 1 93 ? 3.717 -4.697 -13.249 1.00 96.69 93 VAL A O 1
ATOM 723 N N . ILE A 1 94 ? 5.245 -6.085 -12.356 1.00 94.19 94 ILE A N 1
ATOM 724 C CA . ILE A 1 94 ? 6.418 -5.534 -13.023 1.00 94.19 94 ILE A CA 1
ATOM 725 C C . ILE A 1 94 ? 6.618 -6.260 -14.349 1.00 94.19 94 ILE A C 1
ATOM 727 O O . ILE A 1 94 ? 6.680 -7.493 -14.391 1.00 94.19 94 ILE A O 1
ATOM 731 N N . TYR A 1 95 ? 6.756 -5.483 -15.419 1.00 94.94 95 TYR A N 1
ATOM 732 C CA . TYR A 1 95 ? 7.089 -5.955 -16.758 1.00 94.94 95 TYR A CA 1
ATOM 733 C C . TYR A 1 95 ? 8.440 -5.393 -17.192 1.00 94.94 95 TYR A C 1
ATOM 735 O O . TYR A 1 95 ? 8.802 -4.276 -16.824 1.00 94.94 95 TYR A O 1
ATOM 743 N N . ASN A 1 96 ? 9.183 -6.161 -17.986 1.00 91.69 96 ASN A N 1
ATOM 744 C CA . ASN A 1 96 ? 10.373 -5.652 -18.660 1.00 91.69 96 ASN A CA 1
ATOM 745 C C . ASN A 1 96 ? 10.005 -4.942 -19.977 1.00 91.69 96 ASN A C 1
ATOM 747 O O . ASN A 1 96 ? 8.850 -4.938 -20.402 1.00 91.69 96 ASN A O 1
ATOM 751 N N . LEU A 1 97 ? 11.006 -4.371 -20.653 1.00 92.12 97 LEU A N 1
ATOM 752 C CA . LEU A 1 97 ? 10.820 -3.641 -21.916 1.00 92.12 97 LEU A CA 1
ATOM 753 C C . LEU A 1 97 ? 10.272 -4.507 -23.063 1.00 92.12 97 LEU A C 1
ATOM 755 O O . LEU A 1 97 ? 9.745 -3.972 -24.032 1.00 92.12 97 LEU A O 1
ATOM 759 N N . LEU A 1 98 ? 10.380 -5.832 -22.953 1.00 96.88 98 LEU A N 1
ATOM 760 C CA . LEU A 1 98 ? 9.819 -6.786 -23.912 1.00 96.88 98 LEU A CA 1
ATOM 761 C C . LEU A 1 98 ? 8.371 -7.179 -23.565 1.00 96.88 98 LEU A C 1
ATOM 763 O O . LEU A 1 98 ? 7.807 -8.058 -24.210 1.00 96.88 98 LEU A O 1
ATOM 767 N N . GLY A 1 99 ? 7.775 -6.581 -22.528 1.00 95.56 99 GLY A N 1
ATOM 768 C CA . GLY A 1 99 ? 6.435 -6.921 -22.049 1.00 95.56 99 GLY A CA 1
ATOM 769 C C . GLY A 1 99 ? 6.368 -8.252 -21.297 1.00 95.56 99 GLY A C 1
ATOM 770 O O . GLY A 1 99 ? 5.281 -8.778 -21.068 1.00 95.56 99 GLY A O 1
ATOM 771 N N . GLN A 1 100 ? 7.506 -8.822 -20.895 1.00 96.38 100 GLN A N 1
ATOM 772 C CA . GLN A 1 100 ? 7.535 -10.058 -20.120 1.00 96.38 100 GLN A CA 1
ATOM 773 C C . GLN A 1 100 ? 7.334 -9.740 -18.641 1.00 96.38 100 GLN A C 1
ATOM 775 O O . GLN A 1 100 ? 7.976 -8.839 -18.096 1.00 96.38 100 GLN A O 1
ATOM 780 N N . ARG A 1 101 ? 6.452 -10.496 -17.981 1.00 96.31 101 ARG A N 1
ATOM 781 C CA . ARG A 1 101 ? 6.228 -10.378 -16.538 1.00 96.31 101 ARG A CA 1
ATOM 782 C C . ARG A 1 101 ? 7.496 -10.780 -15.788 1.00 96.31 101 ARG A C 1
ATOM 784 O O . ARG A 1 101 ? 7.905 -11.935 -15.858 1.00 96.31 101 ARG A O 1
ATOM 791 N N . VAL A 1 102 ? 8.053 -9.843 -15.032 1.00 95.38 102 VAL A N 1
ATOM 792 C CA . VAL A 1 102 ? 9.192 -10.062 -14.134 1.00 95.38 102 VAL A CA 1
ATOM 793 C C . VAL A 1 102 ? 8.688 -10.570 -12.788 1.00 95.38 102 VAL A C 1
ATOM 795 O O . VAL A 1 102 ? 9.096 -11.634 -12.335 1.00 95.38 102 VAL A O 1
ATOM 798 N N . ARG A 1 103 ? 7.750 -9.841 -12.167 1.00 94.94 103 ARG A N 1
ATOM 799 C CA . ARG A 1 103 ? 7.270 -10.146 -10.812 1.00 94.94 103 ARG A CA 1
ATOM 800 C C . ARG A 1 103 ? 5.870 -9.604 -10.564 1.00 94.94 103 ARG A C 1
ATOM 802 O O . ARG A 1 103 ? 5.517 -8.539 -11.058 1.00 94.94 103 ARG A O 1
ATOM 809 N N . THR A 1 104 ? 5.090 -10.316 -9.760 1.00 96.69 104 THR A N 1
ATOM 810 C CA . THR A 1 104 ? 3.845 -9.799 -9.178 1.00 96.69 104 THR A CA 1
ATOM 811 C C . THR A 1 104 ? 4.143 -9.344 -7.754 1.00 96.69 104 THR A C 1
ATOM 813 O O . THR A 1 104 ? 4.586 -10.154 -6.943 1.00 96.69 104 THR A O 1
ATOM 816 N N . LEU A 1 105 ? 3.931 -8.061 -7.463 1.00 95.75 105 LEU A N 1
ATOM 817 C CA . LEU A 1 105 ? 4.178 -7.460 -6.147 1.00 95.75 105 LEU A CA 1
ATOM 818 C C . LEU A 1 105 ? 2.933 -7.494 -5.260 1.00 95.75 105 LEU A C 1
ATOM 820 O O . LEU A 1 105 ? 3.032 -7.732 -4.063 1.00 95.75 105 LEU A O 1
ATOM 824 N N . VAL A 1 106 ? 1.758 -7.295 -5.860 1.00 96.88 106 VAL A N 1
ATOM 825 C CA . VAL A 1 106 ? 0.462 -7.332 -5.171 1.00 96.88 106 VAL A CA 1
ATOM 826 C C . VAL A 1 106 ? -0.507 -8.164 -6.003 1.00 96.88 106 VAL A C 1
ATOM 828 O O . VAL A 1 106 ? -0.533 -8.034 -7.226 1.00 96.88 106 VAL A O 1
ATOM 831 N N . ASN A 1 107 ? -1.285 -9.025 -5.346 1.00 97.31 107 ASN A N 1
ATOM 832 C CA . ASN A 1 107 ? -2.442 -9.723 -5.914 1.00 97.31 107 ASN A CA 1
ATOM 833 C C . ASN A 1 107 ? -3.394 -10.140 -4.780 1.00 97.31 107 ASN A C 1
ATOM 835 O O . ASN A 1 107 ? -3.500 -11.318 -4.430 1.00 97.31 107 ASN A O 1
ATOM 839 N N . ALA A 1 108 ? -4.052 -9.160 -4.169 1.0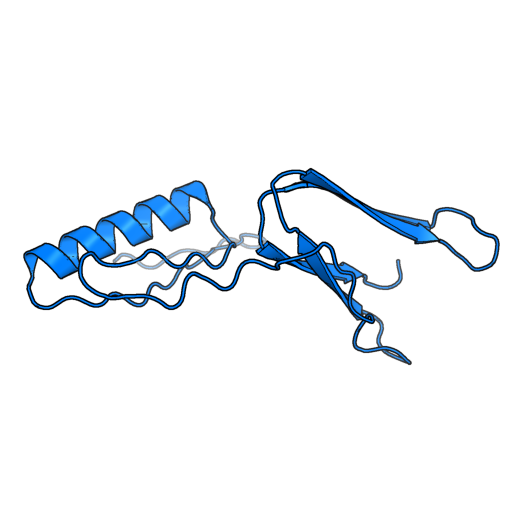0 94.25 108 ALA A N 1
ATOM 840 C CA . ALA A 1 108 ? -4.899 -9.362 -2.998 1.00 94.25 108 ALA A CA 1
ATOM 841 C C . ALA A 1 108 ? -6.169 -8.510 -3.079 1.00 94.25 108 ALA A C 1
ATOM 843 O O . ALA A 1 108 ? -6.236 -7.550 -3.843 1.00 94.25 108 ALA A O 1
ATOM 844 N N . VAL A 1 109 ? -7.189 -8.891 -2.306 1.00 94.25 109 VAL A N 1
ATOM 845 C CA . VAL A 1 109 ? -8.343 -8.023 -2.051 1.00 94.25 109 VAL A CA 1
ATOM 846 C C . VAL A 1 109 ? -7.981 -7.125 -0.880 1.00 94.25 109 VAL A C 1
ATOM 848 O O . VAL A 1 109 ? -7.654 -7.624 0.192 1.00 94.25 109 VAL A O 1
ATOM 851 N N . GLU A 1 110 ? -8.044 -5.819 -1.091 1.00 91.50 110 GLU A N 1
ATOM 852 C CA . GLU A 1 110 ? -7.618 -4.809 -0.130 1.00 91.50 110 GLU A CA 1
ATOM 853 C C . GLU A 1 110 ? -8.728 -3.782 0.097 1.00 91.50 110 GLU A C 1
ATOM 855 O O . GLU A 1 110 ? -9.571 -3.570 -0.775 1.00 91.50 110 GLU A O 1
ATOM 860 N N . GLY A 1 111 ? -8.764 -3.178 1.287 1.00 87.31 111 GLY A N 1
ATOM 861 C CA . GLY A 1 111 ? -9.717 -2.120 1.630 1.00 87.31 111 GLY A CA 1
ATOM 862 C C . GLY A 1 111 ? -9.342 -0.756 1.035 1.00 87.31 111 GLY A C 1
ATOM 863 O O . GLY A 1 111 ? -8.208 -0.583 0.571 1.00 87.31 111 GLY A O 1
ATOM 864 N N . PRO A 1 112 ? -10.273 0.217 1.070 1.00 89.38 112 PRO A N 1
ATOM 865 C CA . PRO A 1 112 ? -9.999 1.576 0.622 1.00 89.38 112 PRO A CA 1
ATOM 866 C C . PRO A 1 112 ? -8.861 2.216 1.424 1.00 89.38 112 PRO A C 1
ATOM 868 O O . PRO A 1 112 ? -8.724 1.958 2.617 1.00 89.38 112 PRO A O 1
ATOM 871 N N . GLY A 1 113 ? -8.058 3.052 0.770 1.00 87.25 113 GLY A N 1
ATOM 872 C CA . GLY A 1 113 ? -6.944 3.757 1.399 1.00 87.25 113 GLY A CA 1
ATOM 873 C C . GLY A 1 113 ? -5.750 3.979 0.474 1.00 87.25 113 GLY A C 1
ATOM 874 O O . GLY A 1 113 ? -5.699 3.475 -0.652 1.00 87.25 113 GLY A O 1
ATOM 875 N N . TYR A 1 114 ? -4.784 4.748 0.971 1.00 89.62 114 TYR A N 1
ATOM 876 C CA . TYR A 1 114 ? -3.464 4.891 0.361 1.00 89.62 114 TYR A CA 1
ATOM 877 C C . TYR A 1 114 ? -2.562 3.751 0.820 1.00 89.62 114 TYR A C 1
ATOM 879 O O . TYR A 1 114 ? -2.523 3.412 2.001 1.00 89.62 114 TYR A O 1
ATOM 887 N N . ARG A 1 115 ? -1.843 3.155 -0.124 1.00 91.50 115 ARG A N 1
ATOM 888 C CA . ARG A 1 115 ? -1.006 1.978 0.081 1.00 91.50 115 ARG A CA 1
ATOM 889 C C . ARG A 1 115 ? 0.329 2.165 -0.614 1.00 91.50 115 ARG A C 1
ATOM 891 O O . ARG A 1 115 ? 0.476 2.988 -1.520 1.00 91.50 115 ARG A O 1
ATOM 898 N N . GLU A 1 116 ? 1.298 1.362 -0.209 1.00 94.06 116 GLU A N 1
ATOM 899 C CA . GLU A 1 116 ? 2.603 1.319 -0.844 1.00 94.06 116 GLU A CA 1
ATOM 900 C C . GLU A 1 116 ? 3.115 -0.110 -0.957 1.00 94.06 116 GLU A C 1
ATOM 902 O O . GLU A 1 116 ? 2.786 -0.982 -0.153 1.00 94.06 116 GLU A O 1
ATOM 907 N N . VAL A 1 117 ? 3.916 -0.354 -1.988 1.00 94.25 117 VAL A N 1
ATOM 908 C CA . VAL A 1 117 ? 4.672 -1.592 -2.133 1.00 94.25 117 VAL A CA 1
ATOM 909 C C . VAL A 1 117 ? 6.093 -1.267 -2.562 1.00 94.25 117 VAL A C 1
ATOM 911 O O . VAL A 1 117 ? 6.320 -0.400 -3.405 1.00 94.25 117 VAL A O 1
ATOM 914 N N . ILE A 1 118 ? 7.056 -1.963 -1.968 1.00 93.75 118 ILE A N 1
ATOM 915 C CA . ILE A 1 118 ? 8.473 -1.798 -2.283 1.00 93.75 118 ILE A CA 1
ATOM 916 C C . ILE A 1 118 ? 8.855 -2.813 -3.359 1.00 93.75 118 ILE A C 1
ATOM 918 O O . ILE A 1 118 ? 8.576 -4.006 -3.236 1.00 93.75 118 ILE A O 1
ATOM 922 N N . TRP A 1 119 ? 9.528 -2.335 -4.401 1.00 91.81 119 TRP A N 1
ATOM 923 C CA . TRP A 1 119 ? 10.198 -3.161 -5.397 1.00 91.81 119 TRP A CA 1
ATOM 924 C C . TRP A 1 119 ? 11.711 -3.034 -5.229 1.00 91.81 119 TRP A C 1
ATOM 926 O O . TRP A 1 119 ? 12.240 -1.931 -5.273 1.00 91.81 119 TRP A O 1
ATOM 936 N N . ASP A 1 120 ? 12.406 -4.157 -5.066 1.00 90.31 120 ASP A N 1
ATOM 937 C CA . ASP A 1 120 ? 13.853 -4.290 -4.834 1.00 90.31 120 ASP A CA 1
ATOM 938 C C . ASP A 1 120 ? 14.680 -4.549 -6.114 1.00 90.31 120 ASP A C 1
ATOM 940 O O . ASP A 1 120 ? 15.824 -5.006 -6.054 1.00 90.31 120 ASP A O 1
ATOM 944 N N . GLY A 1 121 ? 14.097 -4.308 -7.291 1.00 85.19 121 GLY A N 1
ATOM 945 C CA . GLY A 1 121 ? 14.752 -4.539 -8.580 1.00 85.19 121 GLY A CA 1
ATOM 946 C C . GLY A 1 121 ? 14.891 -6.014 -8.979 1.00 85.19 121 GLY A C 1
ATOM 947 O O 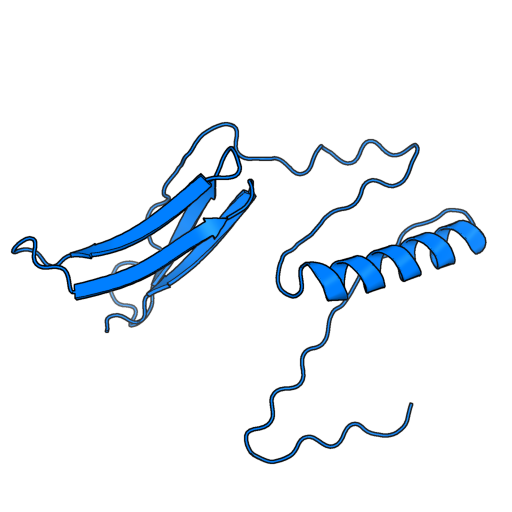. GLY A 1 121 ? 15.562 -6.288 -9.975 1.00 85.19 121 GLY A O 1
ATOM 948 N N . ARG A 1 122 ? 14.297 -6.957 -8.230 1.00 81.12 122 ARG A N 1
ATOM 949 C CA . ARG A 1 122 ? 14.480 -8.407 -8.414 1.00 81.12 122 ARG A CA 1
ATOM 950 C C . ARG A 1 122 ? 13.165 -9.178 -8.443 1.00 81.12 122 ARG A C 1
ATOM 952 O O . ARG A 1 122 ? 12.144 -8.672 -7.922 1.00 81.12 122 ARG A O 1
#

Foldseek 3Di:
DPDDDADVVRDDDDDDDDADDDDPVRSVVRVVVSVVCCVVPPPDDDDDDDPPDPPVPQPFDCDWDWDPWPPDDPDLKTKIKIFDNAFAFDWDFDADPVRHTPDIFGGDGDGGDIDMTMDRND

Radius of gyration: 19.21 Å; chains: 1; bounding box: 37×31×56 Å